Protein AF-A0A0K8U969-F1 (afdb_monomer)

Sequence (108 aa):
MADDEAKKAKQAEIERKRAEVRKRIEEASKANKAKKGFMTPERKKKLRLLLRKKAAEELKKEQERKAAERRRIIEERCGSPRNLSDASEAELQTICKQYWQRLFNLEG

pLDDT: mean 84.96, std 11.81, range [56.12, 97.0]

InterPro domains:
  IPR001978 Troponin [PF00992] (44-107)
  IPR038077 Troponin domain superfamily [G3DSA:1.20.5.350] (29-108)
  IPR038077 Troponin domain superfamily [SSF90250] (38-108)
  IPR050875 Troponin I [PTHR13738] (5-102)

Radius of gyration: 32.31 Å; Cα contacts (8 Å, |Δi|>4): 8; chains: 1; bounding box: 49×51×79 Å

Structure (mmCIF, N/CA/C/O backbone):
data_AF-A0A0K8U969-F1
#
_entry.id   AF-A0A0K8U969-F1
#
loop_
_atom_site.group_PDB
_atom_site.id
_atom_site.type_symbol
_atom_site.label_atom_id
_atom_site.label_alt_id
_atom_site.label_comp_id
_atom_site.label_asym_id
_atom_site.label_entity_id
_atom_site.label_seq_id
_atom_site.pdbx_PDB_ins_code
_atom_site.Cartn_x
_atom_site.Cartn_y
_atom_site.Cartn_z
_atom_site.occupancy
_atom_site.B_iso_or_equiv
_atom_site.auth_seq_id
_atom_site.auth_comp_id
_atom_site.auth_asym_id
_atom_site.auth_atom_id
_atom_site.pdbx_PDB_model_num
ATOM 1 N N . MET A 1 1 ? 13.044 32.029 -31.564 1.00 57.59 1 MET A N 1
ATOM 2 C CA . MET A 1 1 ? 12.723 31.459 -32.892 1.00 57.59 1 MET A CA 1
ATOM 3 C C . MET A 1 1 ? 13.914 30.735 -33.529 1.00 57.59 1 MET A C 1
ATOM 5 O O . MET A 1 1 ? 13.722 29.601 -33.927 1.00 57.59 1 MET A O 1
ATOM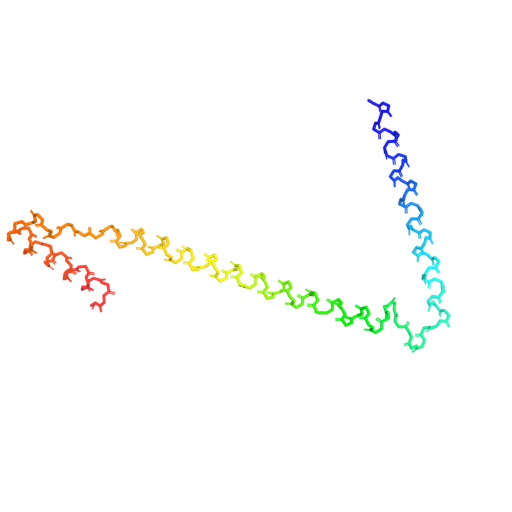 9 N N . ALA A 1 2 ? 15.133 31.297 -33.568 1.00 58.81 2 ALA A N 1
ATOM 10 C CA . ALA A 1 2 ? 16.304 30.616 -34.160 1.00 58.81 2 ALA A CA 1
ATOM 11 C C . ALA A 1 2 ? 16.869 29.435 -33.327 1.00 58.81 2 ALA A C 1
ATOM 13 O O . ALA A 1 2 ? 17.297 28.423 -33.881 1.00 58.81 2 ALA A O 1
ATOM 14 N N . ASP A 1 3 ? 16.822 29.516 -31.992 1.00 59.09 3 ASP A N 1
ATOM 15 C CA . ASP A 1 3 ? 17.369 28.463 -31.116 1.00 59.09 3 ASP A CA 1
ATOM 16 C C . ASP A 1 3 ? 16.546 27.163 -31.096 1.00 59.09 3 ASP A C 1
ATOM 18 O O . ASP A 1 3 ? 17.098 26.078 -30.890 1.00 59.09 3 ASP A O 1
ATOM 22 N N . ASP A 1 4 ? 15.235 27.240 -31.334 1.00 66.25 4 ASP A N 1
ATOM 23 C CA . ASP A 1 4 ? 14.362 26.059 -31.391 1.00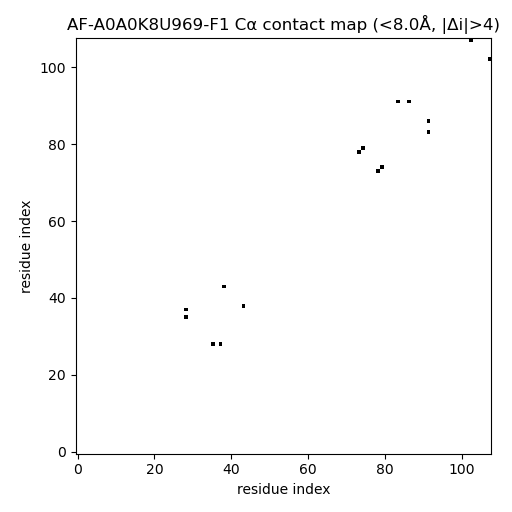 66.25 4 ASP A CA 1
ATOM 24 C C . ASP A 1 4 ? 14.557 25.268 -32.686 1.00 66.25 4 ASP A C 1
ATOM 26 O O . ASP A 1 4 ? 14.509 24.035 -32.690 1.00 66.25 4 ASP A O 1
ATOM 30 N N . GLU A 1 5 ? 14.859 25.961 -33.779 1.00 69.38 5 GLU A N 1
ATOM 31 C CA . GLU A 1 5 ? 15.107 25.351 -35.081 1.00 69.38 5 GLU A CA 1
ATOM 32 C C . GLU A 1 5 ? 16.449 24.602 -35.098 1.00 69.38 5 GLU A C 1
ATOM 34 O O . GLU A 1 5 ? 16.527 23.460 -35.558 1.00 69.38 5 GLU A O 1
ATOM 39 N N . ALA A 1 6 ? 17.479 25.165 -34.454 1.00 73.44 6 ALA A N 1
ATOM 40 C CA . ALA A 1 6 ? 18.770 24.506 -34.261 1.00 73.44 6 ALA A CA 1
ATOM 41 C C . ALA A 1 6 ? 18.679 23.256 -33.362 1.00 73.44 6 ALA A C 1
ATOM 43 O O . ALA A 1 6 ? 19.336 22.243 -33.624 1.00 73.44 6 ALA A O 1
ATOM 44 N N . LYS A 1 7 ? 17.845 23.282 -32.313 1.00 74.81 7 LYS A N 1
ATOM 45 C CA . LYS A 1 7 ? 17.582 22.103 -31.465 1.00 74.81 7 LYS A CA 1
ATOM 46 C C . LYS A 1 7 ? 16.819 21.022 -32.225 1.00 74.81 7 LYS A C 1
ATOM 48 O O . LYS A 1 7 ? 17.177 19.849 -32.128 1.00 74.81 7 LYS A O 1
ATOM 53 N N . LYS A 1 8 ? 15.819 21.404 -33.021 1.00 76.56 8 LYS A N 1
ATOM 54 C CA . LYS A 1 8 ? 15.036 20.480 -33.851 1.00 76.56 8 LYS A CA 1
ATOM 55 C C . LYS A 1 8 ? 15.892 19.820 -34.935 1.00 76.56 8 LYS A C 1
ATOM 57 O O . LYS A 1 8 ? 15.781 18.614 -35.137 1.00 76.56 8 LYS A O 1
ATOM 62 N N . ALA A 1 9 ? 16.804 20.567 -35.557 1.00 77.81 9 ALA A N 1
ATOM 63 C CA . ALA A 1 9 ? 17.764 20.032 -36.521 1.00 77.81 9 ALA A CA 1
ATOM 64 C C . ALA A 1 9 ? 18.739 19.029 -35.878 1.00 77.81 9 ALA A C 1
ATOM 66 O O . ALA A 1 9 ? 18.923 17.929 -36.399 1.00 77.81 9 ALA A O 1
ATOM 67 N N . LYS A 1 10 ? 19.293 19.348 -34.697 1.00 79.25 10 LYS A N 1
ATOM 68 C CA . LYS A 1 10 ? 20.147 18.416 -33.936 1.00 79.25 10 LYS A CA 1
ATOM 69 C C . LYS A 1 10 ? 19.390 17.151 -33.524 1.00 79.25 10 LYS A C 1
ATOM 71 O O . LYS A 1 10 ? 19.931 16.052 -33.624 1.00 79.25 10 LYS A O 1
ATOM 76 N N . GLN A 1 11 ? 18.135 17.286 -33.100 1.00 76.19 11 GLN A N 1
ATOM 77 C CA . GLN A 1 11 ? 17.290 16.150 -32.732 1.00 76.19 11 GLN A CA 1
ATOM 78 C C . GLN A 1 11 ? 16.997 15.249 -33.942 1.00 76.19 11 GLN A C 1
ATOM 80 O O . GLN A 1 11 ? 17.138 14.030 -33.846 1.00 76.19 11 GLN A O 1
ATOM 85 N N . ALA A 1 12 ? 16.678 15.842 -35.094 1.00 82.56 12 ALA A N 1
ATOM 86 C CA . ALA A 1 12 ? 16.440 15.119 -36.341 1.00 82.56 12 ALA A CA 1
ATOM 87 C C . ALA A 1 12 ? 17.699 14.391 -36.840 1.00 82.56 12 ALA A C 1
ATOM 89 O O . ALA A 1 12 ? 17.621 13.260 -37.320 1.00 82.56 12 ALA A O 1
ATOM 90 N N . GLU A 1 13 ? 18.879 14.992 -36.679 1.00 82.94 13 GLU A N 1
ATOM 91 C CA . GLU A 1 13 ? 20.147 14.344 -37.017 1.00 82.94 13 GLU A CA 1
ATOM 92 C C . GLU A 1 13 ? 20.449 13.154 -36.090 1.00 82.94 13 GLU A C 1
ATOM 94 O O . GLU A 1 13 ? 20.875 12.091 -36.549 1.00 82.94 13 GLU A O 1
ATOM 99 N N . ILE A 1 14 ? 20.170 13.293 -34.789 1.00 79.25 14 ILE A N 1
ATOM 100 C CA . ILE A 1 14 ? 20.292 12.202 -33.813 1.00 79.25 14 ILE A CA 1
ATOM 101 C C . ILE A 1 14 ? 19.320 11.065 -34.148 1.00 79.25 14 ILE A C 1
ATOM 103 O O . ILE A 1 14 ? 19.703 9.894 -34.104 1.00 79.25 14 ILE A O 1
ATOM 107 N N . GLU A 1 15 ? 18.074 11.375 -34.502 1.00 83.38 15 GLU A N 1
ATOM 108 C CA . GLU A 1 15 ? 17.074 10.379 -34.896 1.00 83.38 15 GLU A CA 1
ATOM 109 C C . GLU A 1 15 ? 17.441 9.675 -36.203 1.00 83.38 15 GLU A C 1
ATOM 111 O O . GLU A 1 15 ? 17.336 8.449 -36.282 1.00 83.38 15 GLU A O 1
ATOM 116 N N . ARG A 1 16 ? 17.981 10.405 -37.184 1.00 85.56 16 ARG A N 1
ATOM 117 C CA . ARG A 1 16 ? 18.500 9.830 -38.431 1.00 85.56 16 ARG A CA 1
ATOM 118 C C . ARG A 1 16 ? 19.667 8.877 -38.168 1.00 85.56 16 ARG A C 1
ATOM 120 O O . ARG A 1 16 ? 19.639 7.743 -38.645 1.00 85.56 16 ARG A O 1
ATOM 127 N N . LYS A 1 17 ? 20.638 9.282 -37.341 1.00 84.25 17 LYS A N 1
ATOM 128 C CA . LYS A 1 17 ? 21.766 8.428 -36.920 1.00 84.25 17 LYS A CA 1
ATOM 129 C C . LYS A 1 17 ? 21.282 7.182 -36.171 1.00 84.25 17 LYS A C 1
ATOM 131 O O . LYS A 1 17 ? 21.776 6.081 -36.406 1.00 84.25 17 LYS A O 1
ATOM 136 N N . ARG A 1 18 ? 20.272 7.312 -35.304 1.00 80.31 18 ARG A N 1
ATOM 137 C CA . ARG A 1 18 ? 19.652 6.171 -34.602 1.00 80.31 18 ARG A CA 1
ATOM 138 C C . ARG A 1 18 ? 18.930 5.222 -35.560 1.00 80.31 18 ARG A C 1
ATOM 140 O O . ARG A 1 18 ? 19.041 4.007 -35.396 1.00 80.31 18 ARG A O 1
ATOM 147 N N . ALA A 1 19 ? 18.212 5.751 -36.548 1.00 83.25 19 ALA A N 1
ATOM 148 C CA . ALA A 1 19 ? 17.509 4.959 -37.554 1.00 83.25 19 ALA A CA 1
ATOM 149 C C . ALA A 1 19 ? 18.484 4.186 -38.455 1.00 83.25 19 ALA A C 1
ATOM 151 O O . ALA A 1 19 ? 18.267 3.006 -38.726 1.00 83.25 19 ALA A O 1
ATOM 152 N N . GLU A 1 20 ? 19.592 4.810 -38.847 1.00 84.62 20 GLU A N 1
ATOM 153 C CA . GLU A 1 20 ? 20.642 4.177 -39.646 1.00 84.62 20 GLU A CA 1
ATOM 154 C C . GLU A 1 20 ? 21.340 3.042 -38.882 1.00 84.62 20 GLU A C 1
ATOM 156 O O . GLU A 1 20 ? 21.466 1.926 -39.391 1.00 84.62 20 GLU A O 1
ATOM 161 N N . VAL A 1 21 ? 21.694 3.275 -37.612 1.00 80.25 21 VAL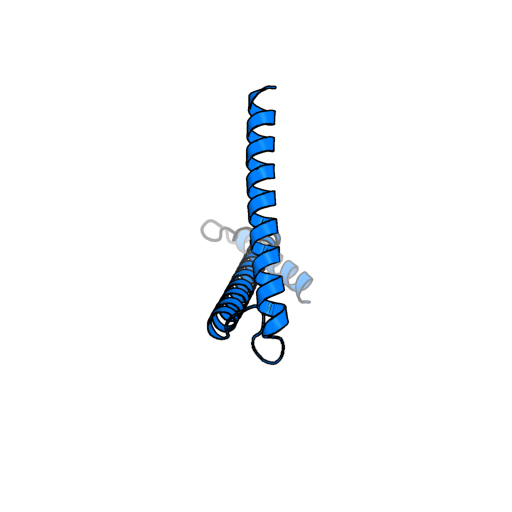 A N 1
ATOM 162 C CA . VAL A 1 21 ? 22.243 2.231 -36.730 1.00 80.25 21 VAL A CA 1
ATOM 163 C C . VAL A 1 21 ? 21.252 1.073 -36.566 1.00 80.25 21 VAL A C 1
ATOM 165 O O . VAL A 1 21 ? 21.647 -0.093 -36.609 1.00 80.25 21 VAL A O 1
ATOM 168 N N . ARG A 1 22 ? 19.954 1.368 -36.427 1.00 78.06 22 ARG A N 1
ATOM 169 C CA . ARG A 1 22 ? 18.901 0.348 -36.327 1.00 78.06 22 ARG A CA 1
ATOM 170 C C . ARG A 1 22 ? 18.786 -0.481 -37.608 1.00 78.06 22 ARG A C 1
ATOM 172 O O . ARG A 1 22 ? 18.708 -1.704 -37.515 1.00 78.06 22 ARG A O 1
ATOM 179 N N . LYS A 1 23 ? 18.839 0.162 -38.776 1.00 82.94 23 LYS A N 1
ATOM 180 C CA . LYS A 1 23 ? 18.791 -0.497 -40.088 1.00 82.94 23 LYS A CA 1
ATOM 181 C C . LYS A 1 23 ? 19.996 -1.421 -40.299 1.00 82.94 23 LYS A C 1
ATOM 183 O O . LYS A 1 23 ? 19.815 -2.580 -40.664 1.00 82.94 23 LYS A O 1
ATOM 188 N N . ARG A 1 24 ? 21.202 -0.968 -39.936 1.00 78.00 24 ARG A N 1
ATOM 189 C CA . ARG A 1 24 ? 22.438 -1.769 -40.013 1.00 78.00 24 ARG A CA 1
ATOM 190 C C . ARG A 1 24 ? 22.400 -3.009 -39.110 1.00 78.00 24 ARG A C 1
ATOM 192 O O . ARG A 1 24 ? 22.863 -4.078 -39.503 1.00 78.00 24 ARG A O 1
ATOM 199 N N . ILE A 1 25 ? 21.826 -2.890 -37.909 1.00 71.94 25 ILE A N 1
ATOM 200 C CA . ILE A 1 25 ? 21.633 -4.029 -36.994 1.00 71.94 25 ILE A CA 1
ATOM 201 C C . ILE A 1 25 ? 20.592 -5.010 -37.551 1.00 71.94 25 ILE A C 1
ATOM 203 O O . ILE A 1 25 ? 20.784 -6.225 -37.467 1.00 71.94 25 ILE A O 1
ATOM 207 N N . GLU A 1 26 ? 19.501 -4.506 -38.131 1.00 69.69 26 GLU A N 1
ATOM 208 C CA . GLU A 1 26 ? 18.457 -5.339 -38.726 1.00 69.69 26 GLU A CA 1
ATOM 209 C C . GLU A 1 26 ? 18.995 -6.142 -39.919 1.00 69.69 26 GLU A C 1
ATOM 211 O O . GLU A 1 26 ? 18.792 -7.354 -39.980 1.00 69.69 26 GLU A O 1
ATOM 216 N N . GLU A 1 27 ? 19.752 -5.512 -40.815 1.00 72.75 27 GLU A N 1
ATOM 217 C CA . GLU A 1 27 ? 20.375 -6.160 -41.977 1.00 72.75 27 GLU A CA 1
ATOM 218 C C . GLU A 1 27 ? 21.403 -7.228 -41.564 1.00 72.75 27 GLU A C 1
ATOM 220 O O . GLU A 1 27 ? 21.333 -8.360 -42.046 1.00 72.75 27 GLU A O 1
ATOM 225 N N . ALA A 1 28 ? 22.263 -6.943 -40.578 1.00 67.56 28 ALA A N 1
ATOM 226 C CA . ALA A 1 28 ? 23.206 -7.926 -40.027 1.00 67.56 28 ALA A CA 1
ATOM 227 C C . ALA A 1 28 ? 22.505 -9.108 -39.324 1.00 67.56 28 ALA A C 1
ATOM 229 O O . ALA A 1 28 ? 23.013 -10.235 -39.305 1.00 67.56 28 ALA A O 1
ATOM 230 N N . SER A 1 29 ? 21.314 -8.873 -38.760 1.00 61.69 29 SER A N 1
ATOM 231 C CA . SER A 1 29 ? 20.512 -9.920 -38.123 1.00 61.69 29 SER A CA 1
ATOM 232 C C . SER A 1 29 ? 19.818 -10.835 -39.136 1.00 61.69 29 SER A C 1
ATOM 234 O O . SER A 1 29 ? 19.655 -12.020 -38.846 1.00 61.69 29 SER A O 1
ATOM 236 N N . LYS A 1 30 ? 19.476 -10.338 -40.342 1.00 64.44 30 LYS A N 1
ATOM 237 C CA . LYS A 1 30 ? 18.823 -11.125 -41.409 1.00 64.44 30 LYS A CA 1
ATOM 238 C C . LYS A 1 30 ? 19.684 -12.302 -41.877 1.00 64.44 30 LYS A C 1
ATOM 240 O O . LYS A 1 30 ? 19.131 -13.372 -42.111 1.00 64.44 30 LYS A O 1
ATOM 245 N N . ALA A 1 31 ? 21.007 -12.140 -41.903 1.00 62.66 31 ALA A N 1
ATOM 246 C CA . ALA A 1 31 ? 21.953 -13.187 -42.296 1.00 62.66 31 ALA A CA 1
ATOM 247 C C . ALA A 1 31 ? 22.167 -14.288 -41.231 1.00 62.66 31 ALA A C 1
ATOM 249 O O . ALA A 1 31 ? 22.640 -15.369 -41.555 1.00 62.66 31 ALA A O 1
ATOM 250 N N . ASN A 1 32 ? 21.793 -14.053 -39.964 1.00 57.16 32 ASN A N 1
ATOM 251 C CA . ASN A 1 32 ? 22.025 -14.979 -38.838 1.00 57.16 32 ASN A CA 1
ATOM 252 C C . ASN A 1 32 ? 20.722 -15.501 -38.191 1.00 57.16 32 ASN A C 1
ATOM 254 O O . ASN A 1 32 ? 20.715 -15.995 -37.055 1.00 57.16 32 ASN A O 1
ATOM 258 N N . LYS A 1 33 ? 19.606 -15.389 -38.922 1.00 56.12 33 LYS A N 1
ATOM 259 C CA . LYS A 1 33 ? 18.224 -15.581 -38.450 1.00 56.12 33 LYS A CA 1
ATOM 260 C C . LYS A 1 33 ? 17.874 -16.963 -37.897 1.00 56.12 33 LYS A C 1
ATOM 262 O O . LYS A 1 33 ? 16.841 -17.082 -37.248 1.00 56.12 33 LYS A O 1
ATOM 267 N N . ALA A 1 34 ? 18.696 -17.991 -38.097 1.00 58.81 34 ALA A N 1
ATOM 268 C CA . ALA A 1 34 ? 18.315 -19.335 -37.675 1.00 58.81 34 ALA A CA 1
ATOM 269 C C . ALA A 1 34 ? 18.373 -19.539 -36.147 1.00 58.81 34 ALA A C 1
ATOM 271 O O . ALA A 1 34 ? 17.572 -20.312 -35.629 1.00 58.81 34 ALA A O 1
ATOM 272 N N . LYS A 1 35 ? 19.292 -18.887 -35.401 1.00 56.91 35 LYS A N 1
ATOM 273 C CA . LYS A 1 35 ? 19.480 -19.179 -33.953 1.00 56.91 35 LYS A CA 1
ATOM 274 C C . LYS A 1 35 ? 19.920 -18.013 -33.044 1.00 56.91 35 LYS A C 1
ATOM 276 O O . LYS A 1 35 ? 19.989 -18.199 -31.830 1.00 56.91 35 LYS A O 1
ATOM 281 N N . LYS A 1 36 ? 20.191 -16.804 -33.557 1.00 57.97 36 LYS A N 1
ATOM 282 C CA . LYS A 1 36 ? 20.578 -15.636 -32.731 1.00 57.97 36 LYS A CA 1
ATOM 283 C C . LYS A 1 36 ? 19.477 -14.573 -32.756 1.00 57.97 36 LYS A C 1
ATOM 285 O O . LYS A 1 36 ? 19.418 -13.749 -33.659 1.00 57.97 36 LYS A O 1
ATOM 290 N N . GLY A 1 37 ? 18.583 -14.598 -31.766 1.00 66.38 37 GLY A N 1
ATOM 291 C CA . GLY A 1 37 ? 17.602 -13.524 -31.577 1.00 66.38 37 GLY A CA 1
ATOM 292 C C . GLY A 1 37 ? 18.274 -12.159 -31.353 1.00 66.38 37 GLY A C 1
ATOM 293 O O . GLY A 1 37 ? 19.429 -12.098 -30.942 1.00 66.38 37 GLY A O 1
ATOM 294 N N . PHE A 1 38 ? 17.529 -11.068 -31.573 1.00 71.81 38 PHE A N 1
ATOM 295 C CA . PHE A 1 38 ? 17.986 -9.665 -31.465 1.00 71.81 38 PHE A CA 1
ATOM 296 C C . PHE A 1 38 ? 18.784 -9.337 -30.186 1.00 71.81 38 PHE A C 1
ATOM 298 O O . PHE A 1 38 ? 19.644 -8.460 -30.176 1.00 71.81 38 PHE A O 1
ATOM 305 N N . MET A 1 39 ? 18.518 -10.056 -29.095 1.00 78.12 39 MET A N 1
ATOM 306 C CA . MET A 1 39 ? 19.264 -9.946 -27.847 1.00 78.12 39 MET A CA 1
ATOM 307 C C . MET A 1 39 ? 20.118 -11.183 -27.605 1.00 78.12 39 MET A C 1
ATOM 309 O O . MET A 1 39 ? 19.642 -12.312 -27.743 1.00 78.12 39 MET A O 1
ATOM 313 N N . THR A 1 40 ? 21.333 -10.962 -27.097 1.00 84.62 40 THR A N 1
ATOM 314 C CA . THR A 1 40 ? 22.143 -12.046 -26.539 1.00 84.62 40 THR A CA 1
ATOM 315 C C . THR A 1 40 ? 21.408 -12.713 -25.361 1.00 84.62 40 THR A C 1
ATOM 317 O O . THR A 1 40 ? 20.640 -12.045 -24.650 1.00 84.62 40 THR A O 1
ATOM 320 N N . PRO A 1 41 ? 21.619 -14.021 -25.118 1.00 84.75 41 PRO A N 1
ATOM 321 C CA . PRO A 1 41 ? 20.978 -14.741 -24.015 1.00 84.75 41 PRO A CA 1
ATOM 322 C C . PRO A 1 41 ? 21.164 -14.066 -22.646 1.00 84.75 41 PRO A C 1
ATOM 324 O O . PRO A 1 41 ? 20.213 -13.968 -21.868 1.00 84.75 41 PRO A O 1
ATOM 327 N N . GLU A 1 42 ? 22.353 -13.520 -22.387 1.00 84.81 42 GLU A N 1
ATOM 328 C CA . GLU A 1 42 ? 22.683 -12.785 -21.161 1.00 84.81 42 GLU A CA 1
ATOM 329 C C . GLU A 1 42 ? 21.872 -11.497 -21.006 1.00 84.81 42 GLU A C 1
ATOM 331 O O . GLU A 1 42 ? 21.276 -11.255 -19.954 1.00 84.81 42 GLU A O 1
ATOM 336 N N . ARG A 1 43 ? 21.768 -10.691 -22.073 1.00 84.94 43 ARG A N 1
ATOM 337 C CA . ARG A 1 43 ? 20.956 -9.467 -22.054 1.00 84.94 43 ARG A CA 1
ATOM 338 C C . ARG A 1 43 ? 19.485 -9.799 -21.824 1.00 84.94 43 ARG A C 1
ATOM 340 O O . ARG A 1 43 ? 18.821 -9.114 -21.050 1.00 84.94 43 ARG A O 1
ATOM 347 N N . LYS A 1 44 ? 18.974 -10.872 -22.440 1.00 87.00 44 LYS A N 1
ATOM 348 C CA . LYS A 1 44 ? 17.588 -11.322 -22.237 1.00 87.00 44 LYS A CA 1
ATOM 349 C C . LYS A 1 44 ? 17.358 -11.790 -20.792 1.00 87.00 44 LYS A C 1
ATOM 351 O O . LYS A 1 44 ? 16.315 -11.491 -20.211 1.00 87.00 44 LYS A O 1
ATOM 356 N N . LYS A 1 45 ? 18.335 -12.471 -20.178 1.00 88.81 45 LYS A N 1
ATOM 357 C CA . LYS A 1 45 ? 18.304 -12.847 -18.752 1.00 88.81 45 LYS A CA 1
ATOM 358 C C . LYS A 1 45 ? 18.276 -11.610 -17.848 1.00 88.81 45 LYS A C 1
ATOM 360 O O . LYS A 1 45 ? 17.422 -11.546 -16.965 1.00 88.81 45 LYS A O 1
ATOM 365 N N . LYS A 1 46 ? 19.128 -10.612 -18.111 1.00 93.56 46 LYS A N 1
ATOM 366 C CA . LYS A 1 46 ? 19.161 -9.343 -17.363 1.00 93.56 46 LYS A CA 1
ATOM 367 C C . LYS A 1 46 ? 17.847 -8.568 -17.489 1.00 93.56 46 LYS A C 1
ATOM 369 O O . LYS A 1 46 ? 17.317 -8.114 -16.482 1.00 93.56 46 LYS A O 1
ATOM 374 N N . LEU A 1 47 ? 17.281 -8.481 -18.694 1.00 93.69 47 LEU A N 1
ATOM 375 C CA . LEU A 1 47 ? 16.011 -7.790 -18.926 1.00 93.69 47 LEU A CA 1
ATOM 376 C C . L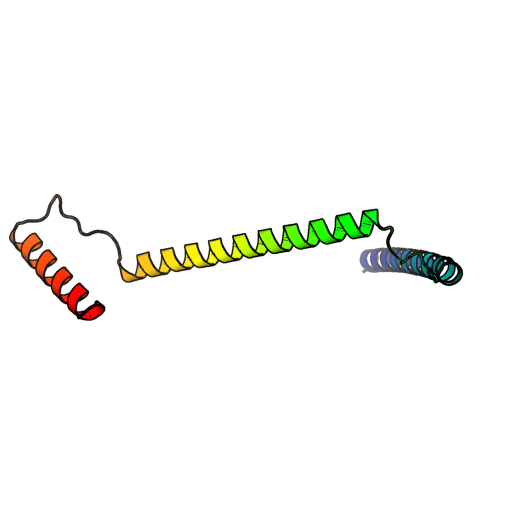EU A 1 47 ? 14.855 -8.433 -18.148 1.00 93.69 47 LEU A C 1
ATOM 378 O O . LEU A 1 47 ? 14.123 -7.734 -17.455 1.00 93.69 47 LEU A O 1
ATOM 382 N N . ARG A 1 48 ? 14.721 -9.766 -18.195 1.00 94.50 48 ARG A N 1
ATOM 383 C CA . ARG A 1 48 ? 13.687 -10.475 -17.418 1.00 94.50 48 ARG A CA 1
ATOM 384 C C . ARG A 1 48 ? 13.821 -10.235 -15.918 1.00 94.50 48 ARG A C 1
ATOM 386 O O . ARG A 1 48 ? 12.812 -10.079 -15.238 1.00 94.50 48 ARG A O 1
ATOM 393 N N . LEU A 1 49 ? 15.052 -10.211 -15.406 1.00 95.19 49 LEU A N 1
ATOM 394 C CA . LEU A 1 49 ? 15.305 -9.920 -13.998 1.00 95.19 49 LEU A CA 1
ATOM 395 C C . LEU A 1 49 ? 14.829 -8.509 -13.629 1.00 95.19 49 LEU A C 1
ATOM 397 O O . LEU A 1 49 ? 14.143 -8.354 -12.626 1.00 95.19 49 LEU A O 1
ATOM 401 N N . LEU A 1 50 ? 15.146 -7.502 -14.450 1.00 96.06 50 LEU A N 1
ATOM 402 C CA . LEU A 1 50 ? 14.719 -6.118 -14.218 1.00 96.06 50 LEU A CA 1
ATOM 403 C C . LEU A 1 50 ? 13.195 -5.969 -14.248 1.00 96.06 50 LEU A C 1
ATOM 405 O O . LEU A 1 50 ? 12.635 -5.315 -13.375 1.00 96.06 50 LEU A O 1
ATOM 409 N N . LEU A 1 51 ? 12.522 -6.622 -15.197 1.00 96.06 51 LEU A N 1
ATOM 410 C CA . LEU A 1 51 ? 11.060 -6.589 -15.286 1.00 96.06 51 LEU A CA 1
ATOM 411 C C . LEU A 1 51 ? 10.393 -7.212 -14.054 1.00 96.06 51 LEU A C 1
ATOM 413 O O . LEU A 1 51 ? 9.443 -6.644 -13.529 1.00 96.06 51 LEU A O 1
ATOM 417 N N . ARG A 1 52 ? 10.916 -8.338 -13.548 1.00 96.94 52 ARG A N 1
ATOM 418 C CA . ARG A 1 52 ? 10.406 -8.960 -12.313 1.00 96.94 52 ARG A CA 1
ATOM 419 C C . ARG A 1 52 ? 10.659 -8.102 -11.080 1.00 96.94 52 ARG A C 1
ATOM 421 O O . ARG A 1 52 ? 9.771 -7.990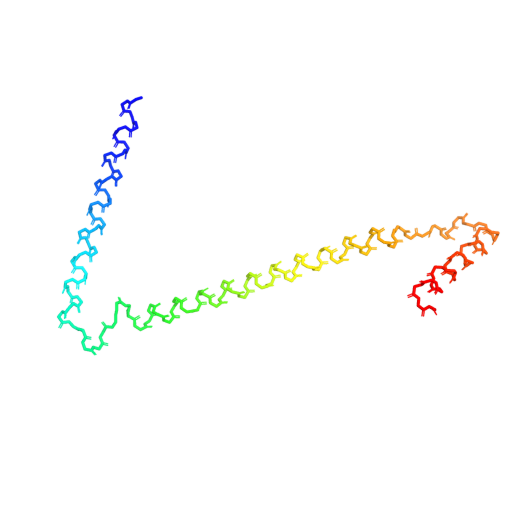 -10.247 1.00 96.94 52 ARG A O 1
ATOM 428 N N . LYS A 1 53 ? 11.842 -7.485 -10.974 1.00 97.00 53 LYS A N 1
ATOM 429 C CA . LYS A 1 53 ? 12.148 -6.550 -9.880 1.00 97.00 53 LYS A CA 1
ATOM 430 C C . LYS A 1 53 ? 11.183 -5.367 -9.886 1.00 97.00 53 LYS A C 1
ATOM 432 O O . LYS A 1 53 ? 10.603 -5.077 -8.850 1.00 97.00 53 LYS A O 1
ATOM 437 N N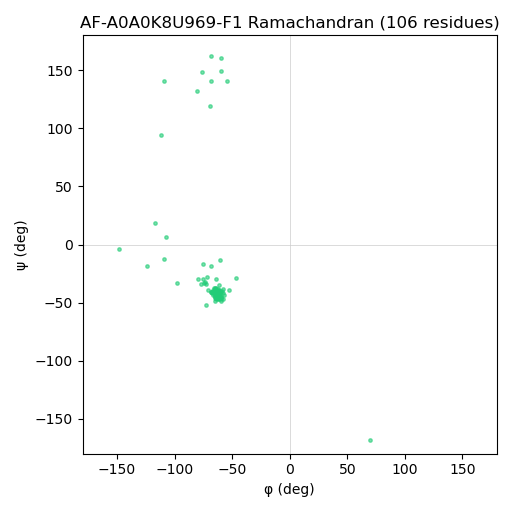 . LYS A 1 54 ? 10.944 -4.765 -11.057 1.00 96.88 54 LYS A N 1
ATOM 438 C CA . LYS A 1 54 ? 9.978 -3.672 -11.206 1.00 96.88 54 LYS A CA 1
ATOM 439 C C . LYS A 1 54 ? 8.557 -4.113 -10.844 1.00 96.88 54 LYS A C 1
ATOM 441 O O . LYS A 1 54 ? 7.871 -3.405 -10.126 1.00 96.88 54 LYS A O 1
ATOM 446 N N . ALA A 1 55 ? 8.127 -5.292 -11.292 1.00 96.19 55 ALA A N 1
ATOM 447 C CA . ALA A 1 55 ? 6.810 -5.821 -10.941 1.00 96.19 55 ALA A CA 1
ATOM 448 C C . ALA A 1 55 ? 6.653 -6.047 -9.425 1.00 96.19 55 ALA A C 1
ATOM 450 O O . ALA A 1 55 ? 5.610 -5.725 -8.866 1.00 96.19 55 ALA A O 1
ATOM 451 N N . ALA A 1 56 ? 7.689 -6.559 -8.752 1.00 96.25 56 ALA A N 1
ATOM 452 C CA . ALA A 1 56 ? 7.681 -6.739 -7.301 1.00 96.25 56 ALA A CA 1
ATOM 453 C C . ALA A 1 56 ? 7.658 -5.400 -6.542 1.00 96.25 56 ALA A C 1
ATOM 455 O O . ALA A 1 56 ? 6.962 -5.276 -5.537 1.00 96.25 56 ALA A O 1
ATOM 456 N N . GLU A 1 57 ? 8.395 -4.400 -7.028 1.00 96.06 57 GLU A N 1
ATOM 457 C CA . GLU A 1 57 ? 8.412 -3.052 -6.456 1.00 96.06 57 GLU A CA 1
ATOM 458 C C . GLU A 1 57 ? 7.046 -2.363 -6.578 1.00 96.06 57 GLU A C 1
ATOM 460 O O . GLU A 1 57 ? 6.517 -1.880 -5.579 1.00 96.06 57 GLU A O 1
ATOM 465 N N . GLU A 1 58 ? 6.432 -2.390 -7.764 1.00 95.31 58 GLU A N 1
ATOM 466 C CA . GLU A 1 58 ? 5.092 -1.827 -7.979 1.00 95.31 58 GLU A CA 1
ATOM 467 C C . GLU A 1 58 ? 4.032 -2.543 -7.128 1.00 95.31 58 GLU A C 1
ATOM 469 O O . GLU A 1 58 ? 3.184 -1.886 -6.524 1.00 95.31 58 GLU A O 1
ATOM 474 N N . LEU A 1 59 ? 4.118 -3.873 -6.989 1.00 94.75 59 LEU A N 1
ATOM 475 C CA . LEU A 1 59 ? 3.220 -4.633 -6.115 1.00 94.75 59 LEU A CA 1
ATOM 476 C C . LEU A 1 59 ? 3.353 -4.199 -4.649 1.00 94.75 59 LEU A C 1
ATOM 478 O O . LEU A 1 59 ? 2.346 -4.006 -3.967 1.00 94.75 59 LEU A O 1
ATOM 482 N N . LYS A 1 60 ? 4.585 -4.023 -4.155 1.00 95.94 60 LYS A N 1
ATOM 483 C CA . LYS A 1 60 ? 4.829 -3.559 -2.783 1.00 95.94 60 LYS A CA 1
ATOM 484 C C . LYS A 1 60 ? 4.286 -2.143 -2.574 1.00 95.94 60 LYS A C 1
ATOM 486 O O . LYS A 1 60 ? 3.614 -1.888 -1.578 1.00 95.94 60 LYS A O 1
ATOM 491 N N . LYS A 1 61 ? 4.506 -1.247 -3.537 1.00 96.75 61 LYS A N 1
ATOM 492 C CA . LYS A 1 61 ? 3.995 0.128 -3.504 1.00 96.75 61 LYS A CA 1
ATOM 493 C C . LYS A 1 61 ? 2.466 0.176 -3.485 1.00 96.75 61 LYS A C 1
ATOM 495 O O . LYS A 1 61 ? 1.875 0.979 -2.764 1.00 96.75 61 LYS A O 1
ATOM 500 N N . GLU A 1 62 ? 1.805 -0.698 -4.239 1.00 95.06 62 GLU A N 1
ATOM 501 C CA . GLU A 1 62 ? 0.348 -0.815 -4.211 1.00 95.06 62 GLU A CA 1
ATOM 502 C C . GLU A 1 62 ? -0.170 -1.350 -2.870 1.00 95.06 62 GLU A C 1
ATOM 504 O O . GLU A 1 62 ? -1.155 -0.826 -2.342 1.00 95.06 62 GLU A O 1
ATOM 509 N N . GLN A 1 63 ? 0.503 -2.346 -2.285 1.00 95.19 63 GLN A N 1
ATOM 510 C CA . GLN A 1 63 ? 0.175 -2.838 -0.945 1.00 95.19 63 GLN A CA 1
ATOM 511 C C . GLN A 1 63 ? 0.318 -1.737 0.110 1.00 95.19 63 GLN A C 1
ATOM 513 O O . GLN A 1 63 ? -0.581 -1.567 0.932 1.00 95.19 63 GLN A O 1
ATOM 518 N N . GLU A 1 64 ? 1.397 -0.954 0.062 1.00 95.19 64 GLU A N 1
ATOM 519 C CA . GLU A 1 64 ? 1.620 0.181 0.964 1.00 95.19 64 GLU A CA 1
ATOM 520 C C . GLU A 1 64 ? 0.546 1.261 0.791 1.00 95.19 64 GLU A C 1
ATOM 522 O O . GLU A 1 64 ? -0.010 1.730 1.783 1.00 95.19 64 GLU A O 1
ATOM 527 N N . ARG A 1 65 ? 0.162 1.586 -0.451 1.00 95.56 65 ARG A N 1
ATOM 528 C CA . ARG A 1 65 ? -0.950 2.507 -0.735 1.00 95.56 65 ARG A CA 1
ATOM 529 C C . ARG A 1 65 ? -2.267 1.994 -0.153 1.00 95.56 65 ARG A C 1
ATOM 531 O O . ARG A 1 65 ? -2.986 2.747 0.495 1.00 95.56 65 ARG A O 1
ATOM 538 N N . LYS A 1 66 ? -2.581 0.711 -0.353 1.00 96.75 66 LYS A N 1
ATOM 539 C CA . LYS A 1 66 ? -3.803 0.093 0.183 1.00 96.75 66 LYS A CA 1
ATOM 540 C C . LYS A 1 66 ? -3.788 0.049 1.712 1.00 96.75 66 LYS A C 1
ATOM 542 O O . LYS A 1 66 ? -4.825 0.257 2.336 1.00 96.75 66 LYS A O 1
ATOM 547 N N . ALA A 1 67 ? -2.630 -0.195 2.323 1.00 96.56 67 ALA A N 1
ATOM 548 C CA . ALA A 1 67 ? -2.466 -0.175 3.772 1.00 96.56 67 ALA A CA 1
ATOM 549 C C . ALA A 1 67 ? -2.613 1.241 4.348 1.00 96.56 67 ALA A C 1
ATOM 551 O O . ALA A 1 67 ? -3.262 1.403 5.380 1.00 96.56 67 ALA A O 1
ATOM 552 N N . ALA A 1 68 ? -2.062 2.257 3.681 1.00 95.75 68 ALA A N 1
ATOM 553 C CA . ALA A 1 68 ? -2.218 3.657 4.063 1.00 95.75 68 ALA A CA 1
ATOM 554 C C . ALA A 1 68 ? -3.683 4.103 3.968 1.00 95.75 68 ALA A C 1
ATOM 556 O O . ALA A 1 68 ? -4.211 4.660 4.927 1.00 95.75 68 ALA A O 1
ATOM 557 N N . GLU A 1 69 ? -4.371 3.766 2.875 1.00 96.00 69 GLU A N 1
ATOM 558 C CA . GLU A 1 69 ? -5.797 4.070 2.722 1.00 96.00 69 GLU A CA 1
ATOM 559 C C . GLU A 1 69 ? -6.642 3.339 3.772 1.00 96.00 69 GLU A C 1
ATOM 561 O O . GLU A 1 69 ? -7.505 3.936 4.409 1.00 96.00 69 GLU A O 1
ATOM 566 N N . ARG A 1 70 ? -6.338 2.063 4.049 1.00 96.25 70 ARG A N 1
ATOM 567 C CA . ARG A 1 70 ? -6.985 1.323 5.141 1.00 96.25 70 ARG A CA 1
ATOM 568 C C . ARG A 1 70 ? -6.785 2.020 6.490 1.00 96.25 70 ARG A C 1
ATOM 570 O O . ARG A 1 70 ? -7.726 2.065 7.274 1.00 96.25 70 ARG A O 1
ATOM 577 N N . ARG A 1 71 ? -5.586 2.541 6.776 1.00 93.88 71 ARG A N 1
ATOM 578 C CA . ARG A 1 71 ? -5.319 3.297 8.013 1.00 93.88 71 ARG A CA 1
ATOM 579 C C . ARG A 1 71 ? -6.129 4.590 8.061 1.00 93.88 71 ARG A C 1
ATOM 581 O O . ARG A 1 71 ? -6.775 4.824 9.072 1.00 93.88 71 ARG A O 1
ATOM 588 N N . ARG A 1 72 ? -6.169 5.353 6.965 1.00 95.31 72 ARG A N 1
ATOM 589 C CA . ARG A 1 72 ? -6.962 6.585 6.849 1.00 95.31 72 ARG A CA 1
ATOM 590 C C . ARG A 1 72 ? -8.450 6.335 7.103 1.00 95.31 72 ARG A C 1
ATOM 592 O O . ARG A 1 72 ? -9.057 7.040 7.896 1.00 95.31 72 ARG A O 1
ATOM 599 N N . ILE A 1 73 ? -9.019 5.295 6.491 1.00 95.69 73 ILE A N 1
ATOM 600 C CA . ILE A 1 73 ? -10.429 4.926 6.688 1.00 95.69 73 ILE A CA 1
ATOM 601 C C . ILE A 1 73 ? -10.696 4.514 8.140 1.00 95.69 73 ILE A C 1
ATOM 603 O O . ILE A 1 73 ? -11.744 4.841 8.689 1.00 95.69 73 ILE A O 1
ATOM 607 N N . ILE A 1 74 ? -9.776 3.777 8.772 1.00 93.12 74 ILE A N 1
ATOM 608 C CA . ILE A 1 74 ? -9.914 3.403 10.187 1.00 93.12 74 ILE A CA 1
ATOM 609 C C . ILE A 1 74 ? -9.879 4.647 11.073 1.00 93.12 74 ILE A C 1
ATOM 611 O O . ILE A 1 74 ? -10.696 4.747 11.979 1.00 93.12 74 ILE A O 1
ATOM 615 N N . GLU A 1 75 ? -8.978 5.588 10.811 1.00 92.56 75 GLU A N 1
ATOM 616 C CA . GLU A 1 75 ? -8.881 6.839 11.564 1.00 92.56 75 GLU A CA 1
ATOM 617 C C . GLU A 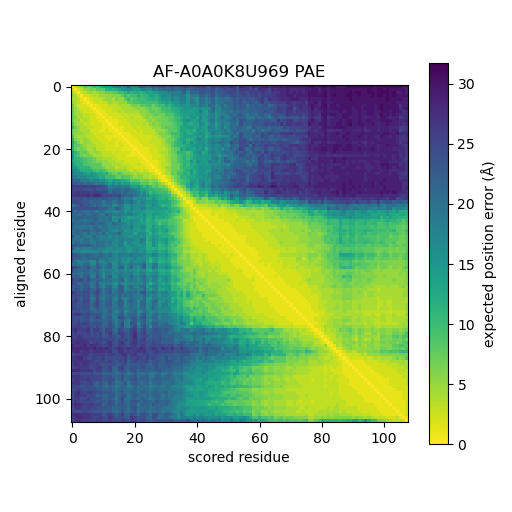1 75 ? -10.141 7.698 11.405 1.00 92.56 75 GLU A C 1
ATOM 619 O O . GLU A 1 75 ? -10.704 8.142 12.400 1.00 92.56 75 GLU A O 1
ATOM 624 N N . GLU A 1 76 ? -10.652 7.841 10.180 1.00 91.88 76 GLU A N 1
ATOM 625 C CA . GLU A 1 76 ? -11.899 8.562 9.898 1.00 91.88 76 GLU A CA 1
ATOM 626 C C . GLU A 1 76 ? -13.111 7.905 10.572 1.00 91.88 76 GLU A C 1
ATOM 628 O O . GLU A 1 76 ? -13.952 8.584 11.157 1.00 91.88 76 GLU A O 1
ATOM 633 N N . ARG A 1 77 ? -13.201 6.569 10.526 1.00 90.50 77 ARG A N 1
ATOM 634 C CA . ARG A 1 77 ? -14.321 5.836 11.126 1.00 90.50 77 ARG A CA 1
ATOM 635 C C . ARG A 1 77 ? -14.240 5.827 12.642 1.00 90.50 77 ARG A C 1
ATOM 637 O O . ARG A 1 77 ? -15.237 6.102 13.303 1.00 90.50 77 ARG A O 1
ATOM 644 N N . CYS A 1 78 ? -13.110 5.425 13.211 1.00 88.62 78 CYS A N 1
ATOM 645 C CA . CYS A 1 78 ? -12.973 5.206 14.649 1.00 88.62 78 CYS A CA 1
ATOM 646 C C . CYS A 1 78 ? -12.761 6.514 15.418 1.00 88.62 78 CYS A C 1
ATOM 648 O O . CYS A 1 78 ? -13.241 6.607 16.549 1.00 88.62 78 CYS A O 1
ATOM 650 N N . GLY A 1 79 ? -12.136 7.518 14.797 1.00 87.56 79 GLY A N 1
ATOM 651 C CA . GLY A 1 79 ? -11.779 8.783 15.428 1.00 87.56 79 GLY A CA 1
ATOM 652 C C . GLY A 1 79 ? -10.659 8.639 16.459 1.00 87.56 79 GLY A C 1
ATOM 653 O O . GLY A 1 79 ? -9.988 7.608 16.557 1.00 87.56 79 GLY A O 1
ATOM 654 N N . SER A 1 80 ? -10.456 9.695 17.246 1.00 84.69 80 SER A N 1
ATOM 655 C CA . SER A 1 80 ? -9.487 9.697 18.342 1.00 84.69 80 SER A CA 1
ATOM 656 C C . SER A 1 80 ? -10.002 8.914 19.558 1.00 84.69 80 SER A C 1
ATOM 658 O O . SER A 1 80 ? -11.209 8.912 19.824 1.00 84.69 80 SER A O 1
ATOM 660 N N . PRO A 1 81 ? -9.105 8.281 20.338 1.00 85.38 81 PRO A N 1
ATOM 661 C CA . PRO A 1 81 ? -9.471 7.676 21.612 1.00 85.38 81 PRO A CA 1
ATOM 662 C C . PRO A 1 81 ? -10.153 8.689 22.539 1.00 85.38 81 PRO A C 1
ATOM 664 O O . PRO A 1 81 ? -9.753 9.852 22.606 1.00 85.38 81 PRO A O 1
ATOM 667 N N . ARG A 1 82 ? -11.179 8.244 23.270 1.00 84.12 82 ARG A N 1
ATOM 668 C CA . ARG A 1 82 ? -11.837 9.078 24.286 1.00 84.12 82 ARG A CA 1
ATOM 669 C C . ARG A 1 82 ? -10.888 9.316 25.457 1.00 84.12 82 ARG A C 1
ATOM 671 O O . ARG A 1 82 ? -10.180 8.395 25.856 1.00 84.12 82 ARG A O 1
ATOM 678 N N . ASN A 1 83 ? -10.898 10.529 26.008 1.00 83.56 83 ASN A N 1
ATOM 679 C CA . ASN A 1 83 ? -10.154 10.828 27.227 1.00 83.56 83 ASN A CA 1
ATOM 680 C C . ASN A 1 83 ? -10.822 10.102 28.407 1.00 83.56 83 ASN A C 1
ATOM 682 O O . ASN A 1 83 ? -12.003 10.316 28.675 1.00 83.56 83 ASN A O 1
ATOM 686 N N . LEU A 1 84 ? -10.074 9.209 29.057 1.00 85.62 84 LEU A N 1
ATOM 687 C CA . LEU A 1 84 ? -10.525 8.434 30.213 1.00 85.62 84 LEU A CA 1
ATOM 688 C C . LEU A 1 84 ? -9.849 8.876 31.519 1.00 85.62 84 LEU A C 1
ATOM 690 O O . LEU A 1 84 ? -10.290 8.447 32.578 1.00 85.62 84 LEU A O 1
ATOM 694 N N . SER A 1 85 ? -8.782 9.683 31.465 1.00 84.94 85 SER A N 1
ATOM 695 C CA . SER A 1 85 ? -8.015 10.069 32.659 1.00 84.94 85 SER A CA 1
ATOM 696 C C . SER A 1 85 ? -8.716 11.136 33.490 1.00 84.94 85 SER A C 1
ATOM 698 O O . SER A 1 85 ? -8.625 11.099 34.711 1.00 84.94 85 SER A O 1
ATOM 700 N N . ASP A 1 86 ? -9.441 12.041 32.833 1.00 88.19 86 ASP A N 1
ATOM 701 C CA . ASP A 1 86 ? -10.101 13.181 33.487 1.00 88.19 86 ASP A CA 1
ATOM 702 C C . ASP A 1 86 ? -11.630 13.022 33.555 1.00 88.19 86 ASP A C 1
ATOM 704 O O . ASP A 1 86 ? -12.340 13.954 33.925 1.00 88.19 86 ASP A O 1
ATOM 708 N N . ALA A 1 87 ? -12.149 11.855 33.162 1.00 89.69 87 ALA A N 1
ATOM 709 C CA . ALA A 1 87 ? -13.581 11.607 33.076 1.00 89.69 87 ALA A CA 1
ATOM 710 C C . ALA A 1 87 ? -14.182 11.271 34.450 1.00 89.69 87 ALA A C 1
ATOM 712 O O . ALA A 1 87 ? -13.699 10.399 35.173 1.00 89.69 87 ALA A O 1
ATOM 713 N N . SER A 1 88 ? -15.294 11.920 34.776 1.00 92.38 88 SER A N 1
ATOM 714 C CA . SER A 1 88 ? -16.141 11.583 35.919 1.00 92.38 88 SER A CA 1
ATOM 715 C C . SER A 1 88 ? -16.858 10.242 35.725 1.00 92.38 88 SER A C 1
ATOM 717 O O . SER A 1 88 ? -17.031 9.746 34.610 1.00 92.38 88 SER A O 1
ATOM 719 N N . GLU A 1 89 ? -17.359 9.657 36.815 1.00 91.44 89 GLU A N 1
ATOM 720 C CA . GLU A 1 89 ? -18.080 8.379 36.764 1.00 91.44 89 GLU A CA 1
ATOM 721 C C . GLU A 1 89 ? -19.316 8.423 35.844 1.00 91.44 89 GLU A C 1
ATOM 723 O O . GLU A 1 89 ? -19.570 7.487 35.083 1.00 91.44 89 GLU A O 1
ATOM 728 N N . ALA A 1 90 ? -20.055 9.537 35.842 1.00 93.81 90 ALA A N 1
ATOM 729 C CA . ALA A 1 90 ? -21.208 9.729 34.960 1.00 93.81 90 ALA A CA 1
ATOM 730 C C . ALA A 1 90 ? -20.807 9.777 33.471 1.00 93.81 90 ALA A C 1
ATOM 732 O O . ALA A 1 90 ? -21.496 9.216 32.607 1.00 93.81 90 ALA A O 1
ATOM 733 N N . GLU A 1 91 ? -19.673 10.408 33.160 1.00 92.75 91 GLU A N 1
ATOM 734 C CA . GLU A 1 91 ? -19.115 10.436 31.806 1.00 92.75 91 GLU A CA 1
ATOM 735 C C . GLU A 1 91 ? -18.656 9.042 31.379 1.00 92.75 91 GLU A C 1
ATOM 737 O O . GLU A 1 91 ? -18.995 8.600 30.280 1.00 92.75 91 GLU A O 1
ATOM 742 N N . LEU A 1 92 ? -17.990 8.294 32.263 1.00 92.50 92 LEU A N 1
ATOM 743 C CA . LEU A 1 92 ? -17.579 6.913 32.002 1.00 92.50 92 LEU A CA 1
ATOM 744 C C . LEU A 1 92 ? -18.780 6.002 31.703 1.00 92.50 92 LEU A C 1
ATOM 746 O O . LEU A 1 92 ? -18.763 5.263 30.716 1.00 92.50 92 LEU A O 1
ATOM 750 N N . GLN A 1 93 ? -19.863 6.094 32.481 1.00 94.00 93 GLN A N 1
ATOM 751 C CA . GLN A 1 93 ? -21.091 5.331 32.216 1.00 94.00 93 GLN A CA 1
ATOM 752 C C . GLN A 1 93 ? -21.707 5.674 30.852 1.00 94.00 93 GLN A C 1
ATOM 754 O O . GLN A 1 93 ? -22.154 4.785 30.119 1.00 94.00 93 GLN A O 1
ATOM 759 N N . THR A 1 94 ? -21.717 6.958 30.491 1.00 94.31 94 THR A N 1
ATOM 760 C CA . THR A 1 94 ? -22.195 7.422 29.181 1.00 94.31 94 THR A CA 1
ATOM 761 C C . THR A 1 94 ? -21.321 6.872 28.055 1.00 94.31 94 THR A C 1
ATOM 763 O O . THR A 1 94 ? -21.835 6.403 27.035 1.00 94.31 94 THR A O 1
ATOM 766 N N . ILE A 1 95 ? -20.00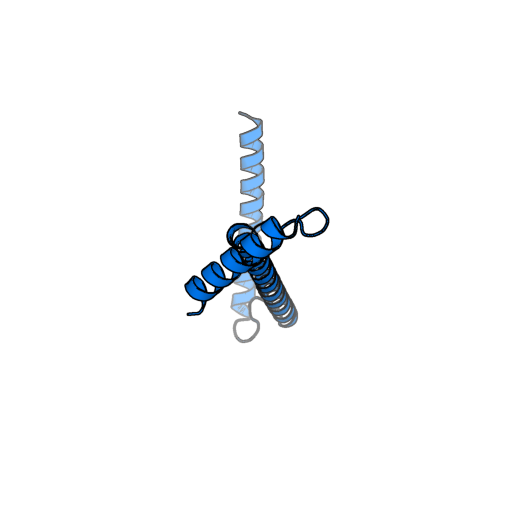2 6.859 28.257 1.00 92.56 95 ILE A N 1
ATOM 767 C CA . ILE A 1 95 ? -19.040 6.344 27.288 1.00 92.56 95 ILE A CA 1
ATOM 768 C C . ILE A 1 95 ? -19.261 4.853 27.019 1.00 92.56 95 ILE A C 1
ATOM 770 O O . ILE A 1 95 ? -19.329 4.453 25.855 1.00 92.56 95 ILE A O 1
ATOM 774 N N . CYS A 1 96 ? -19.438 4.050 28.068 1.00 93.81 96 CYS A N 1
ATOM 775 C CA . CYS A 1 96 ? -19.706 2.618 27.947 1.00 93.81 96 CYS A CA 1
ATOM 776 C C . CYS A 1 96 ? -20.991 2.333 27.156 1.00 93.81 96 CYS A C 1
ATOM 778 O O . CYS A 1 96 ? -20.9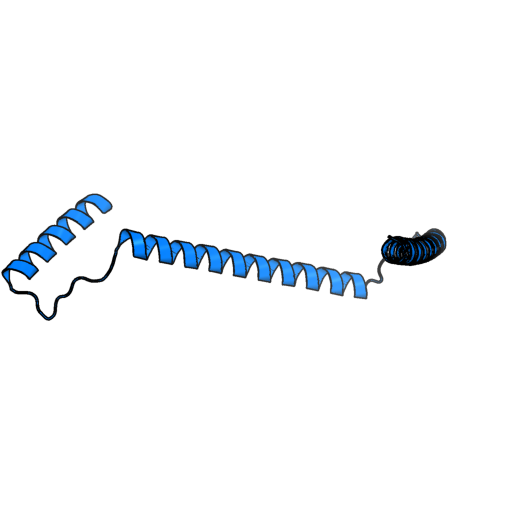79 1.507 26.243 1.00 93.81 96 CYS A O 1
ATOM 780 N N . LYS A 1 97 ? -22.084 3.055 27.446 1.00 95.50 97 LYS A N 1
ATOM 781 C CA . LYS A 1 97 ? -23.362 2.899 26.726 1.00 95.50 97 LYS A CA 1
ATOM 782 C C . LYS A 1 97 ? -23.226 3.224 25.238 1.00 95.50 97 LYS A C 1
ATOM 784 O O . LYS A 1 97 ? -23.734 2.485 24.399 1.00 95.50 97 LYS A O 1
ATOM 789 N N . GLN A 1 98 ? -22.511 4.299 24.908 1.00 93.19 98 GLN A N 1
ATOM 790 C CA . GLN A 1 98 ? -22.280 4.700 23.519 1.00 93.19 98 GLN A CA 1
ATOM 791 C C . GLN A 1 98 ? -21.426 3.679 22.755 1.00 93.19 98 GLN A C 1
ATOM 793 O O . GLN A 1 98 ? -21.733 3.377 21.602 1.00 93.19 98 GLN A O 1
ATOM 798 N N . TYR A 1 99 ? -20.385 3.115 23.379 1.00 92.88 99 TYR A N 1
ATOM 799 C CA . TYR A 1 99 ? -19.604 2.045 22.753 1.00 92.88 99 TYR A CA 1
ATOM 800 C C . TYR A 1 99 ? -20.425 0.777 22.545 1.00 92.88 99 TYR A C 1
ATOM 802 O O . TYR A 1 99 ? -20.352 0.198 21.465 1.00 92.88 99 TYR A O 1
ATOM 810 N N . TRP A 1 100 ? -21.240 0.380 23.525 1.00 94.25 100 TRP A N 1
ATOM 811 C CA . TRP A 1 100 ? -22.118 -0.780 23.389 1.00 94.25 100 TRP A CA 1
ATOM 812 C C . TRP A 1 100 ? -23.102 -0.616 22.224 1.00 94.25 100 TRP A C 1
ATOM 814 O O . TRP A 1 100 ? -23.175 -1.488 21.366 1.00 94.25 100 TRP A O 1
ATOM 824 N N . GLN A 1 101 ? -23.785 0.532 22.126 1.00 95.31 101 GLN A N 1
ATOM 825 C CA . GLN A 1 101 ? -24.696 0.819 21.008 1.00 95.31 101 GLN A CA 1
ATOM 826 C C . GLN A 1 101 ? -23.972 0.802 19.659 1.00 95.31 101 GLN A C 1
ATOM 828 O O . GLN A 1 101 ? -24.482 0.267 18.678 1.00 95.31 101 GLN A O 1
ATOM 833 N N . ARG A 1 102 ? -22.767 1.378 19.601 1.00 92.50 102 ARG A N 1
ATOM 834 C CA . ARG A 1 102 ? -21.965 1.399 18.378 1.00 92.50 102 ARG A CA 1
ATOM 835 C C . ARG A 1 102 ? -21.541 -0.003 17.945 1.00 92.50 102 ARG A C 1
ATOM 837 O O . ARG A 1 102 ? -21.611 -0.292 16.758 1.00 92.50 102 ARG A O 1
ATOM 844 N N . LEU A 1 103 ? -21.094 -0.839 18.881 1.00 93.31 103 LEU A N 1
ATOM 845 C CA . LEU A 1 103 ? -20.726 -2.229 18.608 1.00 93.31 103 LEU A CA 1
ATOM 846 C C . LEU A 1 103 ? -21.942 -3.032 18.153 1.00 93.31 103 LEU A C 1
ATOM 848 O O . LEU A 1 103 ? -21.868 -3.696 17.127 1.00 93.31 103 LEU A O 1
ATOM 852 N N . PHE A 1 104 ? -23.074 -2.888 18.843 1.00 95.56 104 PHE A N 1
ATOM 853 C CA . PHE A 1 104 ? -24.327 -3.529 18.454 1.00 95.56 104 PHE A CA 1
ATOM 854 C C . PHE A 1 104 ? -24.747 -3.145 17.029 1.00 95.56 104 PHE A C 1
ATOM 856 O O . PHE A 1 104 ? -25.060 -4.015 16.239 1.00 95.56 104 PHE A O 1
ATOM 863 N N . ASN A 1 105 ? -24.652 -1.872 16.643 1.00 94.38 105 ASN A N 1
ATOM 864 C CA . ASN A 1 105 ? -24.985 -1.451 15.276 1.00 94.38 105 ASN A CA 1
ATOM 865 C C . ASN A 1 105 ? -24.006 -1.958 14.196 1.00 94.38 105 ASN A C 1
ATOM 867 O O . ASN A 1 105 ? -24.316 -1.870 13.009 1.00 94.38 105 ASN A O 1
ATOM 871 N N . LEU A 1 106 ? -22.796 -2.383 14.575 1.00 91.81 106 LEU A N 1
ATOM 872 C CA . LEU A 1 106 ? -21.767 -2.861 13.644 1.00 91.81 106 LEU A CA 1
ATOM 873 C C . LEU A 1 106 ? -21.726 -4.390 13.535 1.00 91.81 106 LEU A C 1
ATOM 875 O O . LEU A 1 106 ? -21.379 -4.897 12.469 1.00 91.81 106 LEU A O 1
ATOM 879 N N . GLU A 1 107 ? -22.021 -5.098 14.626 1.00 91.25 107 GLU A N 1
ATOM 880 C CA . GLU A 1 107 ? -21.844 -6.552 14.753 1.00 91.25 107 GLU A CA 1
ATOM 881 C C . GLU A 1 107 ? -23.121 -7.313 15.142 1.00 91.25 107 GLU A C 1
ATOM 883 O O . GLU A 1 107 ? -23.152 -8.534 14.986 1.00 91.25 107 GLU A O 1
ATOM 888 N N . GLY A 1 108 ? -24.134 -6.623 15.678 1.00 76.06 108 GLY A N 1
ATOM 889 C CA . GLY A 1 108 ? -25.428 -7.187 16.081 1.00 76.06 108 GLY A CA 1
ATOM 890 C C . GLY A 1 108 ? -26.442 -7.198 14.948 1.00 76.06 108 GLY A C 1
ATOM 891 O O . GLY A 1 108 ? -27.280 -8.126 14.964 1.00 76.06 108 GLY A O 1
#

Solvent-accessible surface area (backbone atoms only — not comparable to full-atom values): 6324 Å² total; per-residue (Å²): 119,71,71,60,53,55,51,51,51,52,50,51,52,53,50,50,53,52,51,50,56,50,50,54,52,51,57,62,41,64,82,45,63,89,80,60,63,101,56,56,70,65,58,52,52,52,51,54,50,51,54,52,52,51,53,53,51,53,52,49,53,50,51,51,50,53,52,50,51,51,49,52,54,48,45,70,71,68,52,76,83,80,80,69,89,85,51,51,72,71,52,50,54,52,50,52,53,54,52,51,54,53,47,41,77,74,78,104

Organism: Bactrocera latifrons (NCBI:txid174628)

Foldseek 3Di:
DVVVVVVVVVVVVVVVVVVVVVVVLVVVCVVVVPPDPSDDPVVVVVVVVVVVVVVVVVVVVVVVVVVVVVVVVCCVVVPDDDDPPPDDPVRVVVVVVVVVVVCVVVPD

Secondary structure (DSSP, 8-state):
-HHHHHHHHHHHHHHHHHHHHHHHHHHHHHTTTTT--SS-HHHHHHHHHHHHHHHHHHHHHHHHHHHHHHHHHHHHHH-SPPP-SS--HHHHHHHHHHHHHHHHHHH-

Mean predicted aligned error: 13.74 Å

=== Feature glossary ===
Legend for the data blocks above and below:

— What the protein is —

The amino-acid sequence is the protein's primary structure: the linear order of residues from the N-terminus to the C-terminus, written in one-letter code. Everything else here — the 3D coordinates, the secondary structure, the domain annotations — is ultimately a consequence of this string.

Database cross-references. InterPro integrates a dozen domain/family signature databases into unified entries with residue-range hits. GO terms attach function/process/location labels with evidence codes. CATH codes position the fold in a four-level structural taxonomy. Organism is the NCBI-taxonomy species name.

— Where its atoms are —

The mmCIF block holds the 3D Cartesian coordinates of each backbone atom (N, Cα, C, O) in ångströms. mmCIF is the PDB's canonical archive format — a tagged-loop text representation of the atomic model.

The six renders are orthographic views along the three Cartesian axes in both directions. Representation (cartoon, sticks, or surface) and color scheme (sequence-rainbow or by-chain) vary across proteins so the training set covers all the common visualization conventions.

— Local backbone conformation —

Secondary structure is the local, repeating backbone conformation. DSSP classifies it into eight states by reading the hydrogen-bond network: three helix types (H, G, I), two β types (E, B), two non-regular types (T, S), and unstructured coil (-).

SS3 is a coarse helix/strand/coil call (letters a/b/c) made by the P-SEA algorithm from inter-Cα distances and dihedrals. It is less detailed than DSSP but needs only Cα positions.

Backbone dihedral angles. Every residue except chain termini has a φ (preceding-C → N → Cα → C) and a ψ (N → Cα → C → next-N). They are reported in degrees following the IUPAC sign convention. Secondary structure is essentially a statement about which (φ, ψ) basin each residue occupies.

— Global shape and packing —

The geometric summary reports three shape descriptors. Rg (radius of gyration) measures how spread out the Cα atoms are about their centre of mass; compact globular proteins have small Rg, elongated or unfolded ones large. Cα contacts (<8 Å, |i−j|>4) count long-range residue pairs in spatial proximity — high for tightly packed folds, near zero for rods or random coil. The bounding-box extents give the protein's footprint along x, y, z in Å.

Solvent accessibility: the surface area of each residue that a 1.4 Å water probe can touch, in Å². When only backbone atoms are present the absolute values are lower than full-atom SASA (side chains contribute most of the area) and are flagged as backbone-only.

Plot images: a contact map (which residues are close in 3D, as an N×N binary image), a Ramachandran scatter (backbone torsion angles, revealing secondary-structure composition at a glance), and — for AlphaFold structures — a PAE heatmap (pairwise prediction confidence).

— Structural neighborhood —

Foldseek's 3Di representation compresses backbone geometry into a per-residue letter drawn from a learned twenty-state alphabet. It captures the tertiary interaction pattern around each residue — which residues are packed against it in space, regardless of where they are in sequence.

Structural nearest neighbors (via Foldseek easy-search vs the PDB). Reported per hit: target PDB id, E-value, and alignment TM-score. A TM-score above ~0.5 is the conventional threshold for 'same fold'.

— Confidence and disorder —

pLDDT (predicted Local Distance Difference Test) is AlphaFold's per-residue confidence score, ranging from 0 to 100. Values above 90 indicate high confidence (typically well-packed cores); 70–90 is confident; 50–70 low confidence; below 50 usually means the region is disordered or the prediction is unreliable there. AlphaFold stores pLDDT in the mmCIF B-factor column.

For experimental (PDB) structures, the B-factor (temperature factor) quantifies the positional spread of each atom in the crystal — a combination of thermal vibration and static disorder — in units of Å². High B-factors mark flexible loops or poorly resolved regions; low B-factors mark the rigid, well-ordered core.

Predicted Aligned Error (PAE) is an AlphaFold confidence matrix: entry (i, j) is the expected error in the position of residue j, in ångströms, when the prediction is superimposed on the true structure at residue i. Low PAE within a block of residues means that block is internally rigid and well-predicted; high PAE between two blocks means their relative placement is uncertain even if each block individually is confident.